Protein AF-A0A078GUT2-F1 (afdb_monomer_lite)

Organism: Brassica napus (NCBI:txid3708)

Foldseek 3Di:
DWDADDPLPDPDPDRIDDDDDPVCVVVPPPDDDPDDPDDDDDDDADADDPVVVVVCPPPSNDDHDDDDDDPDDDDDDDDD

Sequence (80 aa):
MQASCNQNFRLSHSSLLIRFSDATTCATTLAELTEPSSPIPKECFRFRNHSEMLGLANTNTQLPDIIGEITAVKRKFYFA

Radius of gyration: 19.25 Å; chains: 1; bounding box: 43×42×44 Å

Secondary structure (DSSP, 8-state):
-EEEPPGGG--SS-SEEE---HHHHHH------SS-SSPPPPP---B--HHHHHHHTT--S---B---------------

Structure (mmCIF, N/CA/C/O backbone):
data_AF-A0A078GUT2-F1
#
_entry.id   AF-A0A078GUT2-F1
#
loop_
_atom_site.group_PDB
_atom_site.id
_atom_site.type_symbol
_atom_site.label_atom_id
_atom_site.label_alt_id
_atom_site.label_comp_id
_atom_site.label_asym_id
_atom_site.label_entity_id
_atom_site.label_seq_id
_atom_site.pdbx_PDB_ins_code
_atom_site.Cartn_x
_atom_site.Cartn_y
_atom_site.Cartn_z
_atom_site.occupancy
_atom_site.B_iso_or_equiv
_atom_site.auth_seq_id
_atom_site.auth_comp_id
_atom_site.auth_asym_id
_atom_site.auth_atom_id
_atom_site.pdbx_PDB_model_num
ATOM 1 N N . MET A 1 1 ? 19.479 5.165 -13.463 1.00 48.72 1 MET A N 1
ATOM 2 C CA . MET A 1 1 ? 19.851 6.027 -12.316 1.00 48.72 1 MET A CA 1
ATOM 3 C C . MET A 1 1 ? 18.934 5.690 -11.147 1.00 48.72 1 MET A C 1
ATOM 5 O O . MET A 1 1 ? 17.734 5.889 -11.277 1.00 48.72 1 MET A O 1
ATOM 9 N N . GLN A 1 2 ? 19.467 5.123 -10.059 1.00 53.59 2 GLN A N 1
ATOM 10 C CA . GLN A 1 2 ? 18.719 4.915 -8.810 1.00 53.59 2 GLN A CA 1
ATOM 11 C C . GLN A 1 2 ? 18.583 6.248 -8.068 1.00 53.59 2 GLN A C 1
ATOM 13 O O . GLN A 1 2 ? 19.547 7.008 -7.991 1.00 53.59 2 GLN A O 1
ATOM 18 N N . ALA A 1 3 ? 17.391 6.531 -7.546 1.00 65.62 3 ALA A N 1
ATOM 19 C CA . ALA A 1 3 ? 17.121 7.702 -6.717 1.00 65.62 3 ALA A CA 1
ATOM 20 C C . ALA A 1 3 ? 16.739 7.260 -5.293 1.00 65.62 3 ALA A C 1
ATOM 22 O O . ALA A 1 3 ? 16.207 6.166 -5.092 1.00 65.62 3 ALA A O 1
ATOM 23 N N . SER A 1 4 ? 17.034 8.106 -4.303 1.00 72.44 4 SER A N 1
ATOM 24 C CA . SER A 1 4 ? 16.694 7.854 -2.897 1.00 72.44 4 SER A CA 1
ATOM 25 C C . SER A 1 4 ? 15.205 8.094 -2.640 1.00 72.44 4 SER A C 1
ATOM 27 O O . SER A 1 4 ? 14.650 9.086 -3.119 1.00 72.44 4 SER A O 1
ATOM 29 N N . CYS A 1 5 ? 14.559 7.197 -1.886 1.00 74.50 5 CYS A N 1
ATOM 30 C CA . CYS A 1 5 ? 13.149 7.330 -1.512 1.00 74.50 5 CYS A CA 1
ATOM 31 C C . CYS A 1 5 ? 12.918 8.551 -0.615 1.00 74.50 5 CYS A C 1
ATOM 33 O O . CYS A 1 5 ? 13.502 8.665 0.464 1.00 74.50 5 CYS A O 1
ATOM 35 N N . ASN A 1 6 ? 12.004 9.434 -1.032 1.00 76.62 6 ASN A N 1
ATOM 36 C CA . ASN A 1 6 ? 11.505 10.492 -0.163 1.00 76.62 6 ASN A CA 1
ATOM 37 C C . ASN A 1 6 ? 10.704 9.853 0.979 1.00 76.62 6 ASN A C 1
ATOM 39 O O . ASN A 1 6 ? 9.687 9.200 0.744 1.00 76.62 6 ASN A O 1
ATOM 43 N N . GLN A 1 7 ? 11.172 10.046 2.210 1.00 73.69 7 GLN A N 1
ATOM 44 C CA . GLN A 1 7 ? 10.587 9.424 3.398 1.00 73.69 7 GLN A CA 1
ATOM 45 C C . GLN A 1 7 ? 9.151 9.892 3.669 1.00 73.69 7 GLN A C 1
ATOM 47 O O . GLN A 1 7 ? 8.376 9.146 4.256 1.00 73.69 7 GLN A O 1
ATOM 52 N N . ASN A 1 8 ? 8.766 11.072 3.174 1.00 76.38 8 ASN A N 1
ATOM 53 C CA . ASN A 1 8 ? 7.416 11.610 3.346 1.00 76.38 8 ASN A CA 1
ATOM 54 C C . ASN A 1 8 ? 6.382 10.992 2.386 1.00 76.38 8 ASN A C 1
ATOM 56 O O . ASN A 1 8 ? 5.186 11.146 2.606 1.00 76.38 8 ASN A O 1
ATOM 60 N N . PHE A 1 9 ? 6.821 10.303 1.327 1.00 72.81 9 PHE A N 1
ATOM 61 C CA . PHE A 1 9 ? 5.949 9.717 0.293 1.00 72.81 9 PHE A CA 1
ATOM 62 C C . PHE A 1 9 ? 6.216 8.221 0.102 1.00 72.81 9 PHE A C 1
ATOM 64 O O . PHE A 1 9 ? 6.131 7.678 -1.001 1.00 72.81 9 PHE A O 1
ATOM 71 N N . ARG A 1 10 ? 6.616 7.549 1.180 1.00 68.56 10 ARG A N 1
ATOM 72 C CA . ARG A 1 10 ? 7.070 6.165 1.138 1.00 68.56 10 ARG A CA 1
ATOM 73 C C . ARG A 1 10 ? 5.883 5.204 1.013 1.00 68.56 10 ARG A C 1
ATOM 75 O O . ARG A 1 10 ? 5.137 5.011 1.963 1.00 68.56 10 ARG A O 1
ATOM 82 N N . LEU A 1 11 ? 5.752 4.569 -0.153 1.00 75.25 11 LEU A N 1
ATOM 83 C CA . LEU A 1 11 ? 4.733 3.540 -0.425 1.00 75.25 11 LEU A CA 1
ATOM 84 C C . LEU A 1 11 ? 5.186 2.117 -0.062 1.00 75.25 11 LEU A C 1
ATOM 86 O O . LEU A 1 11 ? 4.371 1.207 0.006 1.00 75.25 11 LEU A O 1
ATOM 90 N N . SER A 1 12 ? 6.487 1.901 0.148 1.00 77.69 12 SER A N 1
ATOM 91 C CA . SER A 1 12 ? 7.038 0.587 0.489 1.00 77.69 12 SER A CA 1
ATOM 92 C C . SER A 1 12 ? 8.211 0.704 1.449 1.00 77.69 12 SER A C 1
ATOM 94 O O . SER A 1 12 ? 8.839 1.754 1.560 1.00 77.69 12 SER A O 1
ATOM 96 N N . HIS A 1 13 ? 8.582 -0.401 2.095 1.00 77.81 13 HIS A N 1
ATOM 97 C CA . HIS A 1 13 ? 9.756 -0.419 2.960 1.00 77.81 13 HIS A CA 1
ATOM 98 C C . HIS A 1 13 ? 11.111 -0.383 2.209 1.00 77.81 13 HIS A C 1
ATOM 100 O O . HIS A 1 13 ? 12.162 -0.376 2.851 1.00 77.81 13 HIS A O 1
ATOM 106 N N . SER A 1 14 ? 11.126 -0.285 0.877 1.00 82.81 14 SER A N 1
ATOM 107 C CA . SER A 1 14 ? 12.364 -0.121 0.103 1.00 82.81 14 SER A CA 1
ATOM 108 C C . SER A 1 14 ? 13.038 1.230 0.388 1.00 82.81 14 SER A C 1
ATOM 110 O O . SER A 1 14 ? 12.371 2.245 0.590 1.00 82.81 14 SER A O 1
ATOM 112 N N . SER A 1 15 ? 14.373 1.253 0.400 1.00 83.06 15 SER A N 1
ATOM 113 C CA . SER A 1 15 ? 15.177 2.486 0.425 1.00 83.06 15 SER A CA 1
ATOM 114 C C . SER A 1 15 ? 15.387 3.087 -0.972 1.00 83.06 15 SER A C 1
ATOM 116 O O . SER A 1 15 ? 15.803 4.241 -1.096 1.00 83.06 15 SER A O 1
ATOM 118 N N . LEU A 1 16 ? 15.080 2.317 -2.018 1.00 84.06 16 LEU A N 1
ATOM 119 C CA . LEU A 1 16 ? 15.296 2.662 -3.419 1.00 84.06 16 LEU A CA 1
ATOM 120 C C . LEU A 1 16 ? 13.971 2.886 -4.142 1.00 84.06 16 LEU A C 1
ATOM 122 O O . LEU A 1 16 ? 12.994 2.172 -3.897 1.00 84.06 16 LEU A O 1
ATOM 126 N N . LEU A 1 17 ? 13.983 3.823 -5.092 1.00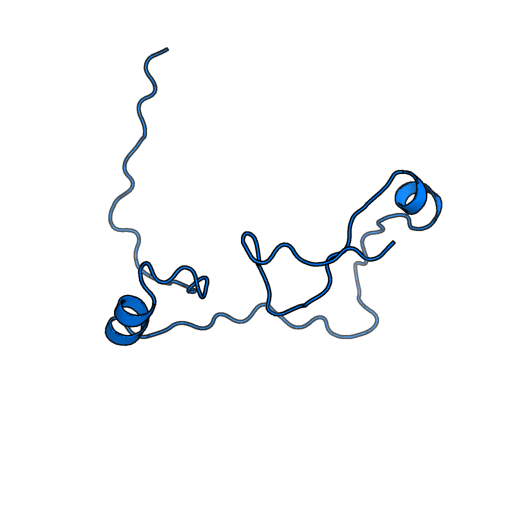 83.31 17 LEU A N 1
ATOM 127 C CA . LEU A 1 17 ? 12.920 4.004 -6.078 1.00 83.31 17 LEU A CA 1
ATOM 128 C C . LEU A 1 17 ? 13.480 3.953 -7.503 1.00 83.31 17 LEU A C 1
ATOM 130 O O . LEU A 1 17 ? 14.639 4.303 -7.755 1.00 83.31 17 LEU A O 1
ATOM 134 N N . ILE A 1 18 ? 12.630 3.547 -8.443 1.00 81.31 18 ILE A N 1
ATOM 135 C CA . ILE A 1 18 ? 12.934 3.546 -9.874 1.00 81.31 18 ILE A CA 1
ATOM 136 C C . ILE A 1 18 ? 12.274 4.776 -10.493 1.00 81.31 18 ILE A C 1
ATOM 138 O O . ILE A 1 18 ? 11.077 4.997 -10.321 1.00 81.31 18 ILE A O 1
ATOM 142 N N . ARG A 1 19 ? 13.062 5.591 -11.201 1.00 80.62 19 ARG A N 1
ATOM 143 C CA . ARG A 1 19 ? 12.571 6.744 -11.961 1.00 80.62 19 ARG A CA 1
ATOM 144 C C . ARG A 1 19 ? 12.815 6.494 -13.441 1.00 80.62 19 ARG A C 1
ATOM 146 O O . ARG A 1 19 ? 13.971 6.386 -13.849 1.00 80.62 19 ARG A O 1
ATOM 153 N N . PHE A 1 20 ? 11.742 6.442 -14.223 1.00 80.31 20 PHE A N 1
ATOM 154 C CA . PHE A 1 20 ? 11.843 6.448 -15.678 1.00 80.31 20 PHE A CA 1
ATOM 155 C C . PHE A 1 20 ? 12.357 7.809 -16.163 1.00 80.31 20 PHE A C 1
ATOM 157 O O . PHE A 1 20 ? 12.037 8.859 -15.603 1.00 80.31 20 PHE A O 1
ATOM 164 N N . SER A 1 21 ? 13.199 7.777 -17.182 1.00 76.00 21 SER A N 1
ATOM 165 C CA . SER A 1 21 ? 13.771 8.928 -17.873 1.00 76.00 21 SER A CA 1
ATOM 166 C C . SER A 1 21 ? 13.810 8.645 -19.369 1.00 76.00 21 SER A C 1
ATOM 168 O O . SER A 1 21 ? 13.765 7.486 -19.776 1.00 76.00 21 SER A O 1
ATOM 170 N N . ASP A 1 22 ? 14.007 9.678 -20.183 1.00 72.94 22 ASP A N 1
ATOM 171 C CA . ASP A 1 22 ? 14.080 9.529 -21.644 1.00 72.94 22 ASP A CA 1
ATOM 172 C C . ASP A 1 22 ? 15.189 8.555 -22.094 1.00 72.94 22 ASP A C 1
ATOM 174 O O . ASP A 1 22 ? 15.068 7.879 -23.110 1.00 72.94 22 ASP A O 1
ATOM 178 N N . ALA A 1 23 ? 16.246 8.412 -21.283 1.00 66.81 23 ALA A N 1
ATOM 179 C CA . ALA A 1 23 ? 17.327 7.449 -21.493 1.00 66.81 23 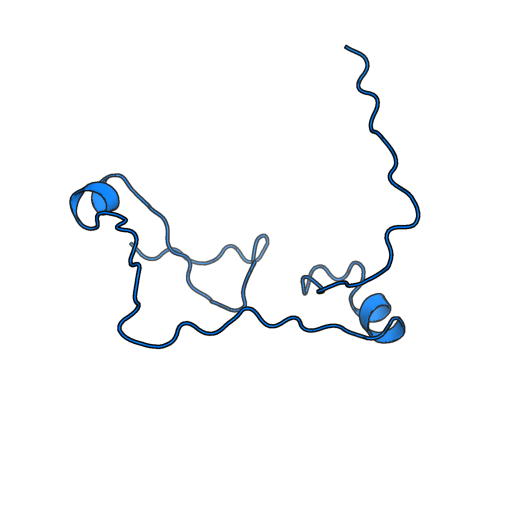ALA A CA 1
ATOM 180 C C . ALA A 1 23 ? 16.951 5.987 -21.153 1.00 66.81 23 ALA A C 1
ATOM 182 O O . ALA A 1 23 ? 17.606 5.054 -21.610 1.00 66.81 23 ALA A O 1
ATOM 183 N N . THR A 1 24 ? 15.922 5.761 -20.328 1.00 59.16 24 THR A N 1
ATOM 184 C CA . THR A 1 24 ? 15.415 4.401 -20.045 1.00 59.16 24 THR A CA 1
ATOM 185 C C . THR A 1 24 ? 14.421 3.949 -21.104 1.00 59.16 24 THR A C 1
ATOM 187 O O . THR A 1 24 ? 14.400 2.769 -21.420 1.00 59.16 24 THR A O 1
ATOM 190 N N . THR A 1 25 ? 13.689 4.863 -21.741 1.00 53.50 25 THR A N 1
ATOM 191 C CA . THR A 1 25 ? 12.802 4.544 -22.871 1.00 53.50 25 THR A CA 1
ATOM 192 C C . THR A 1 25 ? 13.565 4.062 -24.109 1.00 53.50 25 THR A C 1
ATOM 194 O O . THR A 1 25 ? 13.030 3.263 -24.873 1.00 53.50 25 THR A O 1
ATOM 197 N N . CYS A 1 26 ? 14.819 4.491 -24.299 1.00 50.66 26 CYS A N 1
ATOM 198 C CA . CYS A 1 26 ? 15.666 4.046 -25.413 1.00 50.66 26 CYS A CA 1
ATOM 199 C C . CYS A 1 26 ? 16.561 2.829 -25.102 1.00 50.66 26 CYS A C 1
ATOM 201 O O . CYS A 1 26 ? 17.014 2.179 -26.039 1.00 50.66 26 CYS A O 1
ATOM 203 N N . ALA A 1 27 ? 16.787 2.483 -23.826 1.00 56.66 27 ALA A N 1
ATOM 204 C CA . ALA A 1 27 ? 17.596 1.322 -23.415 1.00 56.66 27 ALA A CA 1
ATOM 205 C C . ALA A 1 27 ? 16.787 0.188 -22.750 1.00 56.66 27 ALA A C 1
ATOM 207 O O . ALA A 1 27 ? 17.317 -0.890 -22.485 1.00 56.66 27 ALA A O 1
ATOM 208 N N . THR A 1 28 ? 15.515 0.414 -22.423 1.00 58.75 28 THR A N 1
ATOM 209 C CA . THR A 1 28 ? 14.647 -0.539 -21.721 1.00 58.75 28 THR A CA 1
ATOM 210 C C . THR A 1 28 ? 13.210 -0.301 -22.173 1.00 58.75 28 THR A C 1
ATOM 212 O O . THR A 1 28 ? 12.463 0.474 -21.581 1.00 58.75 28 THR A O 1
ATOM 215 N N . THR A 1 29 ? 12.815 -0.948 -23.265 1.00 69.06 29 THR A N 1
ATOM 216 C CA . THR A 1 29 ? 11.416 -0.957 -23.695 1.00 69.06 29 THR A CA 1
ATOM 217 C C . THR A 1 29 ? 10.578 -1.645 -22.619 1.00 69.06 29 THR A C 1
ATOM 219 O O . THR A 1 29 ? 10.899 -2.755 -22.195 1.00 69.06 29 THR A O 1
ATOM 222 N N . LEU A 1 30 ? 9.511 -0.989 -22.162 1.00 75.06 30 LEU A N 1
ATOM 223 C CA . LEU A 1 30 ? 8.543 -1.603 -21.262 1.00 75.06 30 LEU A CA 1
ATOM 224 C C . LEU A 1 30 ? 7.689 -2.583 -22.076 1.00 75.06 30 LEU A C 1
ATOM 226 O O . LEU A 1 30 ? 6.719 -2.182 -22.713 1.00 75.06 30 LEU A O 1
ATOM 230 N N . ALA A 1 31 ? 8.105 -3.846 -22.112 1.00 82.44 31 ALA A N 1
ATOM 231 C CA . ALA A 1 31 ? 7.379 -4.918 -22.778 1.00 82.44 31 ALA A CA 1
ATOM 232 C C . ALA A 1 31 ? 6.501 -5.670 -21.771 1.00 82.44 31 ALA A C 1
ATOM 234 O O . ALA A 1 31 ? 6.944 -5.994 -20.668 1.00 82.44 31 ALA A O 1
ATOM 235 N N . GLU A 1 32 ? 5.261 -5.956 -22.161 1.00 84.62 32 GLU A N 1
ATOM 236 C CA . GLU A 1 32 ? 4.380 -6.846 -21.411 1.00 84.6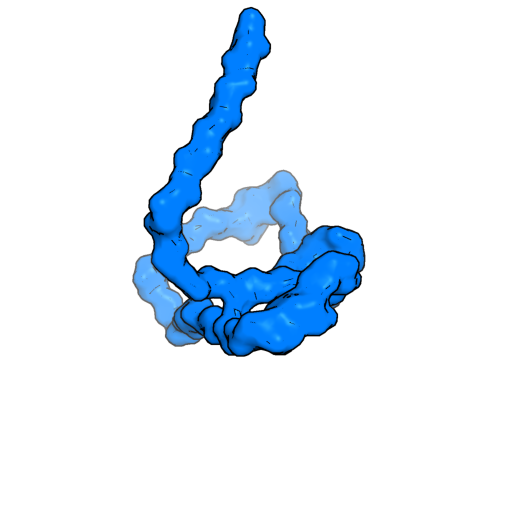2 32 GLU A CA 1
ATOM 237 C C . GLU A 1 32 ? 4.859 -8.296 -21.566 1.00 84.62 32 GLU A C 1
ATOM 239 O O . GLU A 1 32 ? 5.179 -8.743 -22.669 1.00 84.62 32 GLU A O 1
ATOM 244 N N . LEU A 1 33 ? 4.923 -9.030 -20.454 1.00 86.62 33 LEU A N 1
ATOM 245 C CA . LEU A 1 33 ? 5.263 -10.450 -20.434 1.00 86.62 33 LEU A CA 1
ATOM 246 C C . LEU A 1 33 ? 4.013 -11.239 -20.052 1.00 86.62 33 LEU A C 1
ATOM 248 O O . LEU A 1 33 ? 3.506 -11.083 -18.944 1.00 86.62 33 LEU A O 1
ATOM 252 N N . THR A 1 34 ? 3.536 -12.094 -20.955 1.00 86.69 34 THR A N 1
ATOM 253 C CA . THR A 1 34 ? 2.353 -12.934 -20.709 1.00 86.69 34 THR A CA 1
ATOM 254 C C . THR A 1 34 ? 2.648 -14.084 -19.752 1.00 86.69 34 THR A C 1
ATOM 256 O O . THR A 1 34 ? 1.782 -14.472 -18.981 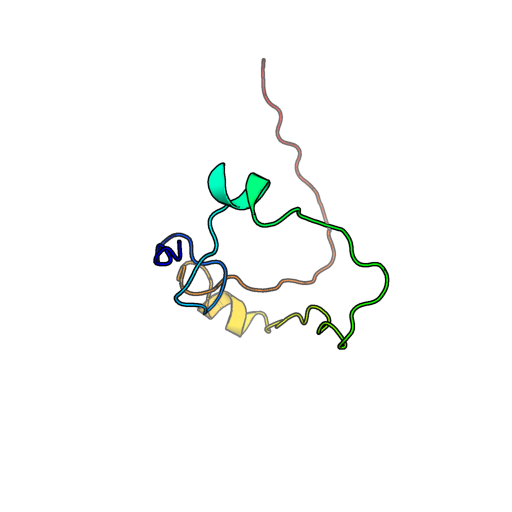1.00 86.69 34 THR A O 1
ATOM 259 N N . GLU A 1 35 ? 3.876 -14.606 -19.775 1.00 87.81 35 GLU A N 1
ATOM 260 C CA . GLU A 1 35 ? 4.324 -15.706 -18.919 1.00 87.81 35 GLU A CA 1
ATOM 261 C C . GLU A 1 35 ? 5.672 -15.343 -18.282 1.00 87.81 35 GLU A C 1
ATOM 263 O O . GLU A 1 35 ? 6.687 -15.264 -18.985 1.00 87.81 35 GLU A O 1
ATOM 268 N N . PRO A 1 36 ? 5.719 -15.073 -16.967 1.00 86.69 36 PRO A N 1
ATOM 269 C CA . PRO A 1 36 ? 6.968 -14.749 -16.301 1.00 86.69 36 PRO A CA 1
ATOM 270 C C . PRO A 1 36 ? 7.822 -16.014 -16.129 1.00 86.69 36 PRO A C 1
ATOM 272 O O . PRO A 1 36 ? 7.324 -17.081 -15.778 1.00 86.69 36 PRO A O 1
ATOM 275 N N . SER A 1 37 ? 9.141 -15.898 -16.310 1.00 89.75 37 SER A N 1
ATOM 276 C CA . SER A 1 37 ? 10.090 -17.015 -16.129 1.00 89.75 37 SER A CA 1
ATOM 277 C C . SER A 1 37 ? 10.176 -17.530 -14.686 1.00 89.75 37 SER A C 1
ATOM 279 O O . SER A 1 37 ? 10.700 -18.614 -14.436 1.00 89.75 37 SER A O 1
ATOM 281 N N . SER A 1 38 ? 9.655 -16.757 -13.733 1.00 90.94 38 SER A N 1
ATOM 282 C CA . SER A 1 38 ? 9.511 -17.116 -12.326 1.00 90.94 38 SER A CA 1
ATOM 283 C C . SER A 1 38 ? 8.151 -16.649 -11.801 1.00 90.94 38 SER A C 1
ATOM 285 O O . SER A 1 38 ? 7.710 -15.568 -12.197 1.00 90.94 38 SER A O 1
ATOM 287 N N . PRO A 1 39 ? 7.514 -17.372 -10.862 1.00 90.06 39 PRO A N 1
ATOM 288 C CA . PRO A 1 39 ? 6.246 -16.944 -10.282 1.00 90.06 39 PRO A CA 1
ATOM 289 C C . PRO A 1 39 ? 6.359 -15.563 -9.625 1.00 90.06 39 PRO A C 1
ATOM 291 O O . PRO A 1 39 ? 7.161 -15.365 -8.711 1.00 90.06 39 PRO A O 1
ATOM 294 N N . ILE A 1 40 ? 5.537 -14.613 -10.070 1.00 89.50 40 ILE A N 1
ATOM 295 C CA . ILE A 1 40 ? 5.405 -13.310 -9.414 1.00 89.50 40 ILE A CA 1
ATOM 296 C C . ILE A 1 40 ? 4.538 -13.507 -8.161 1.00 89.50 40 ILE A C 1
ATOM 298 O O . ILE A 1 40 ? 3.442 -14.069 -8.272 1.00 89.50 40 ILE A O 1
ATOM 302 N N . PRO A 1 41 ? 4.992 -13.077 -6.969 1.00 89.62 41 PRO A N 1
ATOM 303 C CA . PRO A 1 41 ? 4.175 -13.151 -5.766 1.00 89.62 41 PRO A CA 1
ATOM 304 C C . PRO A 1 41 ? 2.856 -12.399 -5.953 1.00 89.62 41 PRO A C 1
ATOM 306 O O . PRO A 1 41 ? 2.837 -11.281 -6.466 1.00 89.62 41 PRO A O 1
ATOM 309 N N . LYS A 1 42 ? 1.751 -13.005 -5.514 1.00 89.69 42 LYS A N 1
ATOM 310 C CA . LYS A 1 42 ? 0.462 -12.311 -5.455 1.00 89.69 42 LYS A CA 1
ATOM 311 C C . LYS A 1 42 ? 0.500 -11.265 -4.347 1.00 89.69 42 LYS A C 1
ATOM 313 O O . LYS A 1 42 ? 1.141 -11.474 -3.317 1.00 89.69 42 LYS A O 1
ATOM 318 N N . GLU A 1 43 ? -0.202 -10.160 -4.564 1.00 87.56 43 GLU A N 1
ATOM 319 C CA . GLU A 1 43 ? -0.403 -9.151 -3.532 1.00 87.56 43 GLU A CA 1
ATOM 320 C C . GLU A 1 43 ? -1.078 -9.782 -2.304 1.00 87.56 43 GLU A C 1
ATOM 322 O O . GLU A 1 43 ? -2.052 -10.528 -2.424 1.00 87.56 43 GLU A O 1
ATOM 327 N N . CYS A 1 44 ? -0.524 -9.499 -1.125 1.00 87.06 44 CYS A N 1
ATOM 328 C CA . CYS A 1 44 ? -1.022 -9.981 0.156 1.00 87.06 44 CYS A CA 1
ATOM 329 C C . CYS A 1 44 ? -1.432 -8.782 1.007 1.00 87.06 44 CYS A C 1
ATOM 331 O O . CYS A 1 44 ? -0.638 -7.865 1.197 1.00 87.06 44 CYS A O 1
ATOM 333 N N . PHE A 1 45 ? -2.634 -8.835 1.577 1.00 88.81 45 PHE A N 1
ATOM 334 C CA . PHE A 1 45 ? -3.139 -7.798 2.472 1.00 88.81 45 PHE A CA 1
ATOM 335 C C . PHE A 1 45 ? -2.802 -8.115 3.923 1.00 88.81 45 PHE A C 1
ATOM 337 O O . PHE A 1 45 ? -2.933 -9.258 4.376 1.00 88.81 45 PHE A O 1
ATOM 344 N N . ARG A 1 46 ? -2.424 -7.091 4.684 1.00 88.62 46 ARG A N 1
ATOM 345 C CA . ARG A 1 46 ? -2.170 -7.188 6.120 1.00 88.62 46 ARG A CA 1
ATOM 346 C C . ARG A 1 46 ? -3.297 -6.522 6.904 1.00 88.62 46 ARG A C 1
ATOM 348 O O . ARG A 1 46 ? -3.103 -5.484 7.541 1.00 88.62 46 ARG A O 1
ATOM 355 N N . PHE A 1 47 ? -4.468 -7.156 6.890 1.00 89.69 47 PHE A N 1
ATOM 356 C CA . PHE A 1 47 ? -5.601 -6.708 7.697 1.00 89.69 47 PHE A CA 1
ATOM 357 C C . PHE A 1 47 ? -5.271 -6.752 9.188 1.00 89.69 47 PHE A C 1
ATOM 359 O O . PHE A 1 47 ? -4.607 -7.668 9.677 1.00 89.69 47 PHE A O 1
ATOM 366 N N . ARG A 1 48 ? -5.753 -5.740 9.906 1.00 89.12 48 ARG A N 1
ATOM 367 C CA . ARG A 1 48 ? -5.594 -5.596 11.353 1.00 89.12 48 ARG A CA 1
ATOM 368 C C . ARG A 1 48 ? -6.949 -5.465 12.016 1.00 89.12 48 ARG A C 1
ATOM 370 O O . ARG A 1 48 ? -7.917 -5.046 11.379 1.00 89.12 48 ARG A O 1
ATOM 377 N N . ASN A 1 49 ? -7.018 -5.804 13.297 1.00 90.00 49 ASN A N 1
ATOM 378 C CA . ASN A 1 49 ? -8.245 -5.574 14.049 1.00 90.00 49 ASN A CA 1
ATOM 379 C C . ASN A 1 49 ? -8.460 -4.068 14.307 1.00 90.00 49 ASN A C 1
ATOM 381 O O . ASN A 1 49 ? -7.557 -3.244 14.143 1.00 90.00 49 ASN A O 1
ATOM 385 N N . HIS A 1 50 ? -9.672 -3.701 14.726 1.00 87.06 50 HIS A N 1
ATOM 386 C CA . HIS A 1 50 ? -10.042 -2.303 14.952 1.00 87.06 50 HIS A CA 1
ATOM 387 C C . HIS A 1 50 ? -9.119 -1.594 15.960 1.00 87.06 50 HIS A C 1
ATOM 389 O O . HIS A 1 50 ? -8.686 -0.473 15.709 1.00 87.06 50 HIS A O 1
ATOM 395 N N . SER A 1 51 ? -8.762 -2.252 17.066 1.00 89.38 51 SER A N 1
ATOM 396 C CA . SER A 1 51 ? -7.888 -1.675 18.095 1.00 89.38 51 SER A CA 1
ATOM 397 C C . SER A 1 51 ? -6.472 -1.406 17.576 1.00 89.38 51 SER A C 1
ATOM 399 O O . SER A 1 51 ? -5.897 -0.355 17.849 1.00 89.38 51 SER A O 1
ATOM 401 N N . GLU A 1 52 ? -5.913 -2.321 16.785 1.00 89.12 52 GLU A N 1
ATOM 402 C CA . GLU A 1 52 ? -4.607 -2.145 16.140 1.00 89.12 52 GLU A CA 1
ATOM 403 C C . GLU A 1 52 ? -4.628 -1.020 15.102 1.00 89.12 52 GLU A C 1
ATOM 405 O O . GLU A 1 52 ? -3.672 -0.253 14.996 1.00 89.12 52 GLU A O 1
ATOM 410 N N . MET A 1 53 ? -5.720 -0.901 14.347 1.00 87.12 53 MET A N 1
ATOM 411 C CA . MET A 1 53 ? -5.902 0.161 13.361 1.00 87.12 53 MET A CA 1
ATOM 412 C C . MET A 1 53 ? -6.025 1.538 14.025 1.00 87.12 53 MET A C 1
ATOM 414 O O . MET A 1 53 ? -5.409 2.491 13.550 1.00 87.12 53 MET A O 1
ATOM 418 N N . LEU A 1 54 ? -6.732 1.640 15.156 1.00 87.50 54 LEU A N 1
ATOM 419 C CA . LEU A 1 54 ? -6.774 2.864 15.965 1.00 87.50 54 LEU A CA 1
ATOM 420 C C . LEU A 1 54 ? -5.378 3.291 16.433 1.00 87.50 54 LEU A C 1
ATOM 422 O O . LEU A 1 54 ? -5.071 4.478 16.407 1.00 87.50 54 LEU A O 1
ATOM 426 N N . GLY A 1 55 ? -4.519 2.337 16.809 1.00 86.31 55 GLY A N 1
ATOM 427 C CA . GLY A 1 55 ? -3.134 2.621 17.199 1.00 86.31 55 GLY A CA 1
ATOM 428 C C . GLY A 1 55 ? -2.251 3.146 16.060 1.00 86.31 55 GLY A C 1
ATOM 429 O O . GLY A 1 55 ? -1.235 3.787 16.318 1.00 86.31 55 GLY A O 1
ATOM 430 N N . LEU A 1 56 ? -2.628 2.898 14.803 1.00 84.19 56 LEU A N 1
ATOM 431 C CA . LEU A 1 56 ? -1.919 3.398 13.619 1.00 84.19 56 LEU A CA 1
ATOM 432 C C . LEU A 1 56 ? -2.515 4.691 13.064 1.00 84.19 56 LEU A C 1
A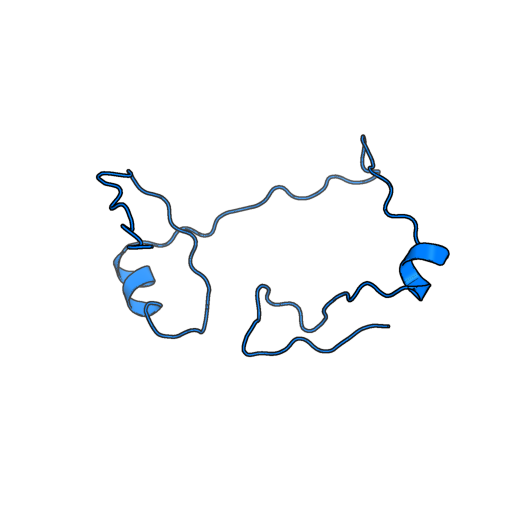TOM 434 O O . LEU A 1 56 ? -1.819 5.425 12.352 1.00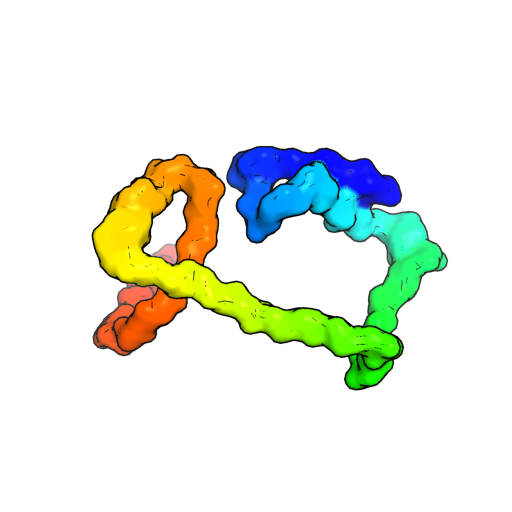 84.19 56 LEU A O 1
ATOM 438 N N . ALA A 1 57 ? -3.785 4.962 13.367 1.00 83.25 57 ALA A N 1
ATOM 439 C CA . ALA A 1 57 ? -4.494 6.133 12.886 1.00 83.25 57 ALA A CA 1
ATOM 440 C C . ALA A 1 57 ? -3.713 7.410 13.224 1.00 83.25 57 ALA A C 1
ATOM 442 O O . ALA A 1 57 ? -3.250 7.605 14.345 1.00 83.25 57 ALA A O 1
ATOM 443 N N . ASN A 1 58 ? -3.561 8.287 12.230 1.00 79.00 58 ASN A N 1
ATOM 444 C CA . ASN A 1 58 ? -2.879 9.581 12.346 1.00 79.00 58 ASN A CA 1
ATOM 445 C C . ASN A 1 58 ? -1.377 9.526 12.692 1.00 79.00 58 ASN A C 1
ATOM 447 O O . ASN A 1 58 ? -0.774 10.573 12.913 1.00 79.00 58 ASN A O 1
ATOM 451 N N . THR A 1 59 ? -0.740 8.350 12.697 1.00 81.19 59 THR A N 1
ATOM 452 C CA . THR A 1 59 ? 0.714 8.255 12.934 1.00 81.19 59 THR A CA 1
ATOM 453 C C . THR A 1 59 ? 1.544 8.583 11.690 1.00 81.19 59 THR A C 1
ATOM 455 O O . THR A 1 59 ? 2.727 8.880 11.812 1.00 81.19 59 THR A O 1
ATOM 458 N N . ASN A 1 60 ? 0.953 8.499 10.488 1.00 74.69 60 ASN A N 1
ATOM 459 C CA . ASN A 1 60 ? 1.637 8.584 9.185 1.00 74.69 60 ASN A CA 1
ATOM 460 C C . ASN A 1 60 ? 2.822 7.611 9.027 1.00 74.69 60 ASN A C 1
ATOM 462 O O . ASN A 1 60 ? 3.644 7.766 8.127 1.00 74.69 60 ASN A O 1
ATOM 466 N N . THR A 1 61 ? 2.925 6.602 9.894 1.00 76.31 61 THR A N 1
ATOM 467 C CA . THR A 1 61 ? 4.048 5.657 9.877 1.00 76.31 61 THR A CA 1
ATOM 468 C C . THR A 1 61 ? 3.833 4.520 8.884 1.00 76.31 61 THR A C 1
ATOM 470 O O . THR A 1 61 ? 4.805 3.933 8.406 1.00 76.31 61 THR A O 1
ATOM 473 N N . GLN A 1 62 ? 2.572 4.171 8.608 1.00 76.75 62 GLN A N 1
ATOM 474 C CA . GLN A 1 62 ? 2.176 3.015 7.804 1.00 76.75 62 GLN A CA 1
ATOM 475 C C . GLN A 1 62 ? 0.858 3.299 7.070 1.00 76.75 62 GLN A C 1
ATOM 477 O O . GLN A 1 62 ? -0.001 4.011 7.591 1.00 76.75 62 GLN A O 1
ATOM 482 N N . LEU A 1 63 ? 0.696 2.708 5.884 1.00 79.75 63 LEU A N 1
ATOM 483 C CA . LEU A 1 63 ? -0.568 2.664 5.144 1.00 79.75 63 LEU A CA 1
ATOM 484 C C . LEU A 1 63 ? -1.291 1.355 5.512 1.00 79.75 63 LEU A C 1
ATOM 486 O O . LEU A 1 63 ? -0.748 0.288 5.226 1.00 79.75 63 LEU A O 1
ATOM 490 N N . PRO A 1 64 ? -2.439 1.397 6.213 1.00 85.75 64 PRO A N 1
ATOM 491 C CA . PRO A 1 64 ? -3.156 0.188 6.602 1.00 85.75 64 PRO A CA 1
ATOM 492 C C . PRO A 1 64 ? -3.989 -0.372 5.443 1.00 85.75 64 PRO A C 1
ATOM 494 O O . PRO A 1 64 ? -4.664 0.378 4.739 1.00 85.75 64 PRO A O 1
ATOM 497 N N . ASP A 1 65 ? -4.011 -1.698 5.317 1.00 88.44 65 ASP A N 1
ATOM 498 C CA . ASP A 1 65 ? -4.960 -2.400 4.454 1.00 88.44 65 ASP A CA 1
ATOM 499 C C . ASP A 1 65 ? -6.310 -2.523 5.170 1.00 88.44 65 ASP A C 1
ATOM 501 O O . ASP A 1 65 ? -6.374 -2.955 6.326 1.00 88.44 65 ASP A O 1
ATOM 505 N N . ILE A 1 66 ? -7.398 -2.154 4.489 1.00 89.38 66 ILE A N 1
ATOM 506 C CA . ILE A 1 66 ? -8.753 -2.137 5.055 1.00 89.38 66 ILE A CA 1
ATOM 507 C C . ILE A 1 66 ? -9.678 -2.991 4.192 1.00 89.38 66 ILE A C 1
ATOM 509 O O . ILE A 1 66 ? -9.678 -2.892 2.968 1.00 89.38 66 ILE A O 1
ATOM 513 N N . ILE A 1 67 ? -10.503 -3.799 4.854 1.00 90.06 67 ILE A N 1
ATOM 514 C CA . ILE A 1 67 ? -11.621 -4.526 4.256 1.00 90.06 67 ILE A CA 1
ATOM 515 C C . ILE A 1 67 ? -12.879 -4.253 5.075 1.00 90.06 67 ILE A C 1
ATOM 517 O O . ILE A 1 67 ? -12.828 -4.182 6.303 1.00 90.06 67 ILE A O 1
ATOM 521 N N . GLY A 1 68 ? -14.008 -4.077 4.399 1.00 89.81 68 GLY A N 1
ATOM 522 C CA . GLY A 1 68 ? -15.281 -3.810 5.052 1.00 89.81 68 GLY A CA 1
ATOM 523 C C . GLY A 1 68 ? -16.415 -3.641 4.054 1.00 89.81 68 GLY A C 1
ATOM 524 O O . GLY A 1 68 ? -16.193 -3.459 2.857 1.00 89.81 68 GLY A O 1
ATOM 525 N N . GLU A 1 69 ? -17.639 -3.708 4.564 1.00 94.50 69 GLU A N 1
ATOM 526 C CA . GLU A 1 69 ? -18.838 -3.423 3.785 1.00 94.50 69 GLU A CA 1
ATOM 527 C C . GLU A 1 69 ? -18.951 -1.919 3.510 1.00 94.50 69 GLU A C 1
ATOM 529 O O . GLU A 1 69 ? -18.810 -1.084 4.408 1.00 94.50 69 GLU A O 1
ATOM 534 N N . ILE A 1 70 ? -19.239 -1.565 2.258 1.00 94.06 70 ILE A N 1
ATOM 535 C CA . ILE A 1 70 ? -19.532 -0.184 1.881 1.00 94.06 70 ILE A CA 1
ATOM 536 C C . ILE A 1 70 ? -21.010 0.080 2.171 1.00 94.06 70 ILE A C 1
ATOM 538 O O . ILE A 1 70 ? -21.879 -0.332 1.410 1.00 94.06 70 ILE A O 1
ATOM 542 N N . THR A 1 71 ? -21.295 0.803 3.252 1.00 95.88 71 THR A N 1
ATOM 543 C CA . THR A 1 71 ? -22.676 1.101 3.674 1.00 95.88 71 THR A CA 1
ATOM 544 C C . THR A 1 71 ? -23.255 2.356 3.021 1.00 95.88 71 THR A C 1
ATOM 546 O O . THR A 1 71 ? -24.464 2.460 2.829 1.00 95.88 71 THR A O 1
ATOM 549 N N . ALA A 1 72 ? -22.411 3.327 2.661 1.00 94.25 72 ALA A N 1
ATOM 550 C CA . ALA A 1 72 ? -22.819 4.547 1.973 1.00 94.25 72 ALA A CA 1
ATOM 551 C C . ALA A 1 72 ? -21.639 5.204 1.243 1.00 94.25 72 ALA A C 1
ATOM 553 O O . ALA A 1 72 ? -20.498 5.149 1.700 1.00 94.25 72 ALA A O 1
ATOM 554 N N . VAL A 1 73 ? -21.925 5.911 0.145 1.00 92.00 73 VAL A N 1
ATOM 555 C CA . VAL A 1 73 ? -20.951 6.746 -0.576 1.00 92.00 73 VAL A CA 1
ATOM 556 C C . VAL A 1 73 ? -21.495 8.170 -0.669 1.00 92.00 73 VAL A C 1
ATOM 558 O O . VAL A 1 73 ? -22.558 8.401 -1.245 1.00 92.00 73 VAL A O 1
ATOM 561 N N . LYS A 1 74 ? -20.771 9.148 -0.113 1.00 91.38 74 LYS A N 1
ATOM 562 C CA . LYS A 1 74 ? -21.123 10.571 -0.251 1.00 91.38 74 LYS A CA 1
ATOM 563 C C . LYS A 1 74 ? -20.567 11.121 -1.565 1.00 91.38 74 LYS A C 1
ATOM 565 O O . LYS A 1 74 ? -19.387 10.949 -1.858 1.00 91.38 74 LYS A O 1
ATOM 570 N N . ARG A 1 75 ? -21.399 11.821 -2.342 1.00 87.50 75 ARG A N 1
ATOM 571 C CA . ARG A 1 75 ? -20.958 12.537 -3.550 1.00 87.50 75 ARG A CA 1
ATOM 572 C C . ARG A 1 75 ? -20.343 13.885 -3.176 1.00 87.50 75 ARG A C 1
ATOM 574 O O . ARG A 1 75 ? -20.846 14.565 -2.284 1.00 87.50 75 ARG A O 1
ATOM 581 N N . LYS A 1 76 ? -19.287 14.289 -3.886 1.00 79.50 76 LYS A N 1
ATOM 582 C CA . LYS A 1 76 ? -18.813 15.676 -3.871 1.00 79.50 76 LYS A CA 1
ATOM 583 C C . LYS A 1 76 ? -19.586 16.454 -4.933 1.00 79.50 76 LYS A C 1
ATOM 585 O O . LYS A 1 76 ? -19.476 16.141 -6.113 1.00 79.50 76 LYS A O 1
ATOM 590 N N . PHE A 1 77 ? -20.379 17.434 -4.512 1.00 78.44 77 PHE A N 1
ATOM 591 C CA . PHE A 1 77 ? -20.940 18.421 -5.427 1.00 78.44 77 PHE A CA 1
ATOM 592 C C . PHE A 1 77 ? -19.900 19.524 -5.608 1.00 78.44 77 PHE A C 1
ATOM 594 O O . PHE A 1 77 ? -19.554 20.212 -4.650 1.00 78.44 77 PHE A O 1
ATOM 601 N N . TYR A 1 78 ? -19.369 19.650 -6.820 1.00 76.88 78 TYR A N 1
ATOM 602 C CA . TYR A 1 78 ? -18.588 20.811 -7.224 1.00 76.88 78 TYR A CA 1
ATOM 603 C C . TYR A 1 78 ? -19.567 21.788 -7.882 1.00 76.88 78 TYR A C 1
ATOM 605 O O . TYR A 1 78 ? -20.220 21.421 -8.857 1.00 76.88 78 TYR A O 1
ATOM 613 N N . PHE A 1 79 ? -19.721 22.989 -7.323 1.00 71.00 79 PHE A N 1
ATOM 614 C CA . PHE A 1 79 ? -20.389 24.083 -8.025 1.00 71.00 79 PHE A CA 1
ATOM 615 C C . PHE A 1 79 ? -19.392 24.629 -9.052 1.00 71.00 79 PHE A C 1
ATOM 617 O O . PHE A 1 79 ? -18.267 24.964 -8.677 1.00 71.00 79 PHE A O 1
ATOM 624 N N . ALA A 1 80 ? -19.784 24.600 -10.326 1.00 60.41 80 ALA A N 1
ATOM 625 C CA . ALA A 1 80 ? -19.050 25.217 -11.428 1.00 60.41 80 ALA A CA 1
ATOM 626 C C . ALA A 1 80 ? -19.335 26.721 -11.478 1.00 60.41 80 ALA A C 1
ATOM 628 O O . ALA A 1 80 ? -20.489 27.097 -11.162 1.00 60.41 80 ALA A O 1
#

pLDDT: mean 80.3, std 10.91, range [48.72, 95.88]